Protein AF-A0A397IGQ0-F1 (afdb_monomer_lite)

Structure (mmCIF, N/CA/C/O backbone):
data_AF-A0A397IGQ0-F1
#
_entry.id   AF-A0A397IGQ0-F1
#
loop_
_atom_site.group_PDB
_atom_site.id
_atom_site.type_symbol
_atom_site.label_atom_id
_atom_site.label_alt_id
_atom_site.label_comp_id
_atom_site.label_asym_id
_atom_site.label_entity_id
_atom_site.label_seq_id
_atom_site.pdbx_PDB_ins_code
_atom_site.Cartn_x
_atom_site.Cartn_y
_atom_site.Cartn_z
_atom_site.occupancy
_atom_site.B_iso_or_equiv
_atom_site.auth_seq_id
_atom_site.auth_comp_id
_atom_site.auth_asym_id
_atom_site.auth_atom_id
_atom_site.pdbx_PDB_model_num
ATOM 1 N N . MET A 1 1 ? -8.775 13.794 2.607 1.00 84.31 1 MET A N 1
ATOM 2 C CA . MET A 1 1 ? -9.422 13.021 3.693 1.00 84.31 1 MET A CA 1
ATOM 3 C C . MET A 1 1 ? -8.383 12.802 4.778 1.00 84.31 1 MET A C 1
ATOM 5 O O . MET A 1 1 ? -7.249 12.537 4.409 1.00 84.31 1 MET A O 1
ATOM 9 N N . LYS A 1 2 ? -8.730 12.936 6.063 1.00 92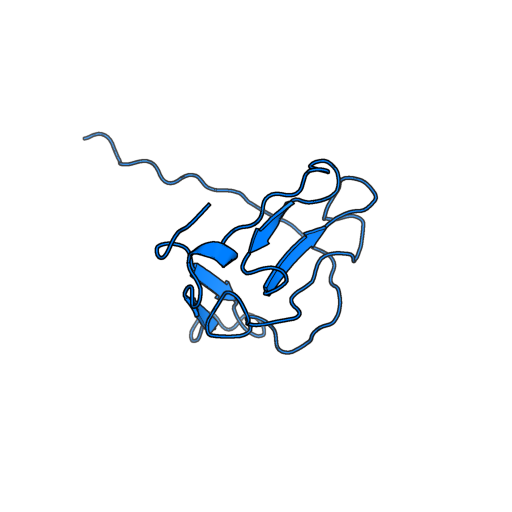.00 2 LYS A N 1
ATOM 10 C CA . LYS A 1 2 ? -7.779 12.721 7.166 1.00 92.00 2 LYS A CA 1
ATOM 11 C C . LYS A 1 2 ? -8.075 11.427 7.915 1.00 92.00 2 LYS A C 1
ATOM 13 O O . LYS A 1 2 ? -9.242 11.081 8.082 1.00 92.00 2 LYS A O 1
ATOM 18 N N . THR A 1 3 ? -7.043 10.715 8.353 1.00 94.81 3 THR A N 1
ATOM 19 C CA . THR A 1 3 ? -7.195 9.543 9.227 1.00 94.81 3 THR A CA 1
ATOM 20 C C . THR A 1 3 ? -5.908 9.258 9.990 1.00 94.81 3 THR A C 1
ATOM 22 O O . THR A 1 3 ? -4.829 9.389 9.428 1.00 94.81 3 THR A O 1
ATOM 25 N N . ASN A 1 4 ? -6.024 8.804 11.238 1.00 96.25 4 ASN A N 1
ATOM 26 C CA . ASN A 1 4 ? -4.940 8.178 12.009 1.00 96.25 4 ASN A CA 1
ATOM 27 C C . ASN A 1 4 ? -5.190 6.691 12.295 1.00 96.25 4 ASN A C 1
ATOM 29 O O . ASN A 1 4 ? -4.452 6.062 13.048 1.00 96.25 4 ASN A O 1
ATOM 33 N N . LYS A 1 5 ? -6.259 6.129 11.721 1.00 96.19 5 LYS A N 1
ATOM 34 C CA . LYS A 1 5 ? -6.641 4.723 11.911 1.00 96.19 5 LYS A CA 1
ATOM 35 C C . LYS A 1 5 ? -6.081 3.811 10.824 1.00 96.19 5 LYS A C 1
ATOM 37 O O . LYS A 1 5 ? -6.080 2.599 11.002 1.00 96.19 5 LYS A O 1
ATOM 42 N N . SER A 1 6 ? -5.614 4.390 9.719 1.00 95.06 6 SER A N 1
ATOM 43 C CA . SER A 1 6 ? -4.946 3.648 8.654 1.00 95.06 6 SER A CA 1
ATOM 44 C C . SER A 1 6 ? -3.578 3.149 9.117 1.00 95.06 6 SER A C 1
ATOM 46 O O . SER A 1 6 ? -2.895 3.788 9.919 1.00 95.06 6 SER A O 1
ATOM 48 N N . PHE A 1 7 ? -3.167 2.011 8.585 1.00 95.44 7 PHE A N 1
ATOM 49 C CA . PHE A 1 7 ? -1.823 1.474 8.712 1.00 95.44 7 PHE A CA 1
ATOM 50 C C . PHE A 1 7 ? -1.516 0.689 7.442 1.00 95.44 7 PHE A C 1
ATOM 52 O O . PHE A 1 7 ? -2.422 0.216 6.757 1.00 95.44 7 PHE A O 1
ATOM 59 N N . ILE A 1 8 ? -0.235 0.562 7.138 1.00 94.81 8 ILE A N 1
ATOM 60 C CA . ILE A 1 8 ? 0.257 -0.312 6.079 1.00 94.81 8 ILE A CA 1
ATOM 61 C C . ILE A 1 8 ? 1.268 -1.265 6.697 1.00 94.81 8 ILE A C 1
ATOM 63 O O . ILE A 1 8 ? 1.933 -0.931 7.684 1.00 94.81 8 ILE A O 1
ATOM 67 N N . PHE A 1 9 ? 1.378 -2.455 6.128 1.00 94.12 9 PHE A N 1
ATOM 68 C CA . PHE A 1 9 ? 2.361 -3.422 6.573 1.00 94.12 9 PHE A CA 1
ATOM 69 C C . PHE A 1 9 ? 2.871 -4.267 5.416 1.00 94.12 9 PHE A C 1
ATOM 71 O O . PHE A 1 9 ? 2.245 -4.342 4.359 1.00 94.12 9 PHE A O 1
ATOM 78 N N . SER A 1 10 ? 4.021 -4.893 5.623 1.00 93.00 10 SER A N 1
ATOM 79 C CA . SER A 1 10 ? 4.583 -5.863 4.692 1.00 93.00 10 SER A CA 1
ATOM 80 C C . SER A 1 10 ? 5.347 -6.950 5.430 1.00 93.00 10 SER A C 1
ATOM 82 O O . SER A 1 10 ? 5.857 -6.746 6.534 1.00 93.00 10 SER A O 1
ATOM 84 N N . PHE A 1 11 ? 5.448 -8.109 4.788 1.00 92.38 11 PHE A N 1
ATOM 85 C CA . PHE A 1 11 ? 6.314 -9.195 5.217 1.00 92.38 11 PHE A CA 1
ATOM 86 C C . PHE A 1 11 ? 7.560 -9.184 4.343 1.00 92.38 11 PHE A C 1
ATOM 88 O O . PHE A 1 11 ? 7.471 -9.297 3.119 1.00 92.38 11 PHE A O 1
ATOM 95 N N . LYS A 1 12 ? 8.726 -9.023 4.963 1.00 83.56 12 LYS A N 1
ATOM 96 C CA . LYS A 1 12 ? 9.995 -9.093 4.244 1.00 83.56 12 LYS A CA 1
ATOM 97 C C . LYS A 1 12 ? 10.283 -10.552 3.895 1.00 83.56 12 LYS A C 1
ATOM 99 O O . LYS A 1 12 ? 10.308 -11.388 4.793 1.00 83.56 12 LYS A O 1
ATOM 104 N N . ASP A 1 13 ? 10.489 -10.840 2.611 1.00 80.06 13 ASP A N 1
ATOM 105 C CA . ASP A 1 13 ? 10.898 -12.159 2.104 1.00 80.06 13 ASP A CA 1
ATOM 106 C C . ASP A 1 13 ? 10.011 -13.321 2.607 1.00 80.06 13 ASP A C 1
ATOM 108 O O . ASP A 1 13 ? 10.486 -14.420 2.875 1.00 80.06 13 ASP A O 1
ATOM 112 N N . GLY A 1 14 ? 8.709 -13.065 2.796 1.00 74.19 14 GLY A N 1
ATOM 113 C CA . GLY A 1 14 ? 7.754 -14.060 3.303 1.00 74.19 14 GLY A CA 1
ATOM 114 C C . GLY A 1 14 ? 7.878 -14.384 4.798 1.00 74.19 14 GLY A C 1
ATOM 115 O O . GLY A 1 14 ? 7.181 -15.271 5.287 1.00 74.19 14 GLY A O 1
ATOM 116 N N . ASN A 1 15 ? 8.722 -13.674 5.555 1.00 85.44 15 ASN A N 1
ATOM 117 C CA . ASN A 1 15 ? 8.840 -13.867 6.997 1.00 85.44 15 ASN A CA 1
ATOM 118 C C . ASN A 1 15 ? 7.618 -13.292 7.732 1.00 85.44 15 ASN A C 1
ATOM 120 O O . ASN A 1 15 ? 7.506 -12.081 7.935 1.00 85.44 15 ASN A O 1
ATOM 124 N N . LEU A 1 16 ? 6.727 -14.184 8.168 1.00 87.50 16 LEU A N 1
ATOM 125 C CA . LEU A 1 16 ? 5.498 -13.839 8.887 1.00 87.50 16 LEU A CA 1
ATOM 126 C C . LEU A 1 16 ? 5.726 -13.379 10.336 1.00 87.50 16 LEU A C 1
ATOM 128 O O . LEU A 1 16 ? 4.831 -12.774 10.920 1.00 87.50 16 LEU A O 1
ATOM 132 N N . GLN A 1 17 ? 6.895 -13.651 10.925 1.00 87.56 17 GLN A N 1
ATOM 133 C CA . GLN A 1 17 ? 7.145 -13.394 12.349 1.00 87.56 17 GLN A CA 1
ATOM 134 C C . GLN A 1 17 ? 7.415 -11.918 12.654 1.00 87.56 17 GLN A C 1
ATOM 136 O O . GLN A 1 17 ? 7.118 -11.459 13.750 1.00 87.56 17 GLN A O 1
ATOM 141 N N . ASN A 1 18 ? 7.951 -11.166 11.689 1.00 87.75 18 ASN A N 1
ATOM 142 C CA . ASN A 1 18 ? 8.364 -9.776 11.890 1.00 87.75 18 ASN A CA 1
ATOM 143 C C . ASN A 1 18 ? 7.852 -8.879 10.752 1.00 87.75 18 ASN A C 1
ATOM 145 O O . ASN A 1 18 ? 8.642 -8.458 9.899 1.00 87.75 18 ASN A O 1
ATOM 149 N N . PRO A 1 19 ? 6.537 -8.591 10.704 1.00 93.06 19 PRO A N 1
ATOM 150 C CA . PRO A 1 19 ? 6.006 -7.646 9.738 1.00 93.06 19 PRO A CA 1
ATOM 151 C C . PRO A 1 19 ? 6.560 -6.247 10.001 1.00 93.06 19 PR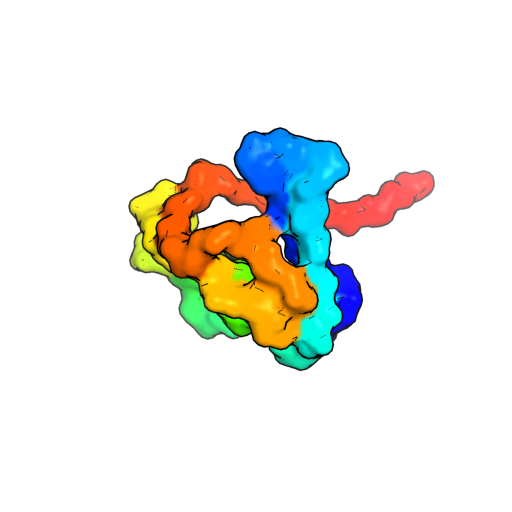O A C 1
ATOM 153 O O . PRO A 1 19 ? 6.654 -5.790 11.143 1.00 93.06 19 PRO A O 1
ATOM 156 N N . ILE A 1 20 ? 6.856 -5.521 8.927 1.00 92.56 20 ILE A N 1
ATOM 157 C CA . ILE A 1 20 ? 7.102 -4.087 9.021 1.00 92.56 20 ILE A CA 1
ATOM 158 C C . ILE A 1 20 ? 5.739 -3.422 9.154 1.00 92.56 20 ILE A C 1
ATOM 160 O O . ILE A 1 20 ? 4.993 -3.360 8.182 1.00 92.56 20 ILE A O 1
ATOM 164 N N . LEU A 1 21 ? 5.408 -2.930 10.346 1.00 94.62 21 LEU A N 1
ATOM 165 C CA . LEU A 1 21 ? 4.218 -2.115 10.572 1.00 94.62 21 LEU A CA 1
ATOM 166 C C . LEU A 1 21 ? 4.574 -0.635 10.434 1.00 94.62 21 LEU A C 1
ATOM 168 O O . LEU A 1 21 ? 5.522 -0.142 11.047 1.00 94.62 21 LEU A O 1
ATOM 172 N N . SER A 1 22 ? 3.786 0.089 9.650 1.00 95.25 22 SER A N 1
ATOM 173 C CA . SER A 1 22 ? 3.949 1.522 9.458 1.00 95.25 22 SER A CA 1
ATOM 174 C C . SER A 1 22 ? 2.620 2.220 9.713 1.00 95.25 22 SER A C 1
ATOM 176 O O . SER A 1 22 ? 1.621 1.967 9.029 1.00 95.25 22 SER A O 1
ATOM 178 N N . ARG A 1 23 ? 2.581 3.071 10.742 1.00 96.94 23 ARG A N 1
ATOM 179 C CA . ARG A 1 23 ? 1.392 3.852 11.101 1.00 96.94 23 ARG A CA 1
ATOM 180 C C . ARG A 1 23 ? 1.445 5.228 10.457 1.00 96.94 23 ARG A C 1
ATOM 182 O O . ARG A 1 23 ? 2.485 5.671 9.970 1.00 96.94 23 ARG A O 1
ATOM 189 N N . VAL A 1 24 ? 0.293 5.888 10.414 1.00 96.88 24 VAL A N 1
ATOM 190 C CA . VAL A 1 24 ? 0.182 7.239 9.865 1.00 96.88 24 VAL A CA 1
ATOM 191 C C . VAL A 1 24 ? 1.033 8.210 10.679 1.00 96.88 24 VAL A C 1
ATOM 193 O O . VAL A 1 24 ? 0.825 8.371 11.876 1.00 96.88 24 VAL A O 1
ATOM 196 N N . LYS A 1 25 ? 1.923 8.918 9.984 1.00 96.12 25 LYS A N 1
ATOM 197 C CA . LYS A 1 25 ? 2.711 10.037 10.513 1.00 96.12 25 LYS A CA 1
ATOM 198 C C . LYS A 1 25 ? 2.009 11.376 10.293 1.00 96.12 25 LYS A C 1
ATOM 200 O O . LYS A 1 25 ? 2.091 12.273 11.127 1.00 96.12 25 LYS A O 1
ATOM 205 N N . LYS A 1 26 ? 1.326 11.522 9.153 1.00 95.25 26 LYS A N 1
ATOM 206 C CA . LYS A 1 26 ? 0.615 12.745 8.764 1.00 95.25 26 LYS A CA 1
ATOM 207 C C . LYS A 1 26 ? -0.814 12.429 8.348 1.00 95.25 26 LYS A C 1
ATOM 209 O O . LYS A 1 26 ? -1.058 11.964 7.236 1.00 95.25 26 LYS A O 1
ATOM 214 N N . GLU A 1 27 ? -1.771 12.738 9.216 1.00 95.69 27 GLU A N 1
ATOM 215 C CA . GLU A 1 27 ? -3.176 12.357 9.017 1.00 95.69 27 GLU A CA 1
ATOM 216 C C . GLU A 1 27 ? -3.780 12.879 7.711 1.00 95.69 27 GLU A C 1
ATOM 218 O O . GLU A 1 27 ? -4.533 12.163 7.054 1.00 95.69 27 GLU A O 1
ATOM 223 N N . ASN A 1 28 ? -3.425 14.104 7.312 1.00 94.19 28 ASN A N 1
ATOM 224 C CA . ASN A 1 28 ? -3.933 14.745 6.094 1.00 94.19 28 ASN A CA 1
ATOM 225 C C . ASN A 1 28 ? -3.349 14.155 4.801 1.00 94.19 28 ASN A C 1
ATOM 227 O O . ASN A 1 28 ? -3.917 14.354 3.731 1.00 94.19 28 ASN A O 1
ATOM 231 N N . GLU A 1 29 ? -2.233 13.432 4.897 1.00 92.12 29 GLU A N 1
ATOM 232 C CA . GLU A 1 29 ? -1.516 12.837 3.763 1.00 92.12 29 GLU A CA 1
ATOM 233 C C . GLU A 1 29 ? -1.635 11.300 3.760 1.00 92.12 29 GLU A C 1
ATOM 235 O O . GLU A 1 29 ? -1.065 10.629 2.902 1.00 92.12 29 GLU A O 1
ATOM 240 N N . ALA A 1 30 ? -2.394 10.725 4.702 1.00 94.12 30 ALA A N 1
ATOM 241 C CA . ALA A 1 30 ? -2.505 9.282 4.896 1.00 94.12 30 ALA A CA 1
ATOM 242 C C . ALA A 1 30 ? -3.150 8.555 3.707 1.00 94.12 30 ALA A C 1
ATOM 244 O O . ALA A 1 30 ? -2.756 7.428 3.397 1.00 94.12 30 ALA A O 1
ATOM 245 N N . LEU A 1 31 ? -4.136 9.186 3.062 1.00 93.31 31 LEU A N 1
ATOM 246 C CA . LEU A 1 31 ? -4.947 8.601 1.994 1.00 93.31 31 LEU A CA 1
ATOM 247 C C . LEU A 1 31 ? -5.109 9.588 0.845 1.00 93.31 31 LEU A C 1
ATOM 249 O O . LEU A 1 31 ? -5.479 10.746 1.059 1.00 93.31 31 LEU A O 1
ATOM 253 N N . TRP A 1 32 ? -4.874 9.108 -0.374 1.00 89.69 32 TRP A N 1
ATOM 254 C CA . TRP A 1 32 ? -5.021 9.896 -1.587 1.00 89.69 32 TRP A CA 1
ATOM 255 C C . TRP A 1 32 ? -5.900 9.174 -2.601 1.00 89.69 32 TRP A C 1
ATOM 257 O O . TRP A 1 32 ? -5.787 7.967 -2.796 1.00 89.69 32 TRP A O 1
ATOM 267 N N . TYR A 1 33 ? -6.766 9.937 -3.256 1.00 87.38 33 TYR A N 1
ATOM 268 C CA . TYR A 1 33 ? -7.705 9.428 -4.245 1.00 87.38 33 TYR A CA 1
ATOM 269 C C . TYR A 1 33 ? -7.375 10.055 -5.590 1.00 87.38 33 TYR A C 1
ATOM 271 O O . TYR A 1 33 ? -7.430 11.277 -5.735 1.00 87.38 33 TYR A O 1
ATOM 279 N N . ALA A 1 34 ? -6.999 9.221 -6.554 1.00 89.12 34 ALA A N 1
ATOM 280 C CA . ALA A 1 34 ? -6.719 9.682 -7.901 1.00 89.12 34 ALA A CA 1
ATOM 281 C C . ALA A 1 34 ? -8.004 10.098 -8.621 1.00 89.12 34 ALA A C 1
ATOM 283 O O . ALA A 1 34 ? -9.063 9.501 -8.421 1.00 89.12 34 ALA A O 1
ATOM 284 N N . LEU A 1 35 ? -7.886 11.105 -9.488 1.00 91.38 35 LEU A N 1
ATOM 285 C CA . LEU A 1 35 ? -8.954 11.477 -10.418 1.00 91.38 35 LEU A CA 1
ATOM 286 C C . LEU A 1 35 ? -9.126 10.407 -11.506 1.00 91.38 35 LEU A C 1
ATOM 288 O O . LEU A 1 35 ? -10.249 10.036 -11.831 1.00 91.38 35 LEU A O 1
ATOM 292 N N . ASP A 1 36 ? -8.009 9.887 -12.020 1.00 93.38 36 ASP A N 1
ATOM 293 C CA . ASP A 1 36 ? -7.969 8.793 -12.992 1.00 93.38 36 ASP A CA 1
ATOM 294 C C . ASP A 1 36 ? -8.072 7.448 -12.256 1.00 93.38 36 ASP A C 1
ATOM 296 O O . ASP A 1 36 ? -7.069 6.848 -11.860 1.00 93.38 36 ASP A O 1
ATOM 300 N N . LYS A 1 37 ? -9.311 7.021 -11.998 1.00 90.38 37 LYS A N 1
ATOM 301 C CA . LYS A 1 37 ? -9.614 5.773 -11.279 1.00 90.38 37 LYS A CA 1
ATOM 302 C C . LYS A 1 37 ? -9.321 4.524 -12.105 1.00 90.38 37 LYS A C 1
ATOM 304 O O . LYS A 1 37 ? -9.143 3.460 -11.525 1.00 90.38 37 LYS A O 1
ATOM 309 N N . ASP A 1 38 ? -9.229 4.667 -13.423 1.00 92.06 38 ASP A N 1
ATOM 310 C CA . ASP A 1 38 ? -8.928 3.557 -14.322 1.00 92.06 38 ASP A CA 1
ATOM 311 C C . ASP A 1 38 ? -7.444 3.194 -14.259 1.00 92.06 38 ASP A C 1
ATOM 313 O O . ASP A 1 38 ? -7.074 2.053 -14.518 1.00 92.06 38 ASP A O 1
ATOM 317 N N . LYS A 1 39 ? -6.576 4.145 -13.891 1.00 94.75 39 LYS A N 1
ATOM 318 C CA . LYS A 1 39 ? -5.127 3.911 -13.791 1.00 94.75 39 LYS A CA 1
ATOM 319 C C . LYS A 1 39 ? -4.600 3.766 -12.381 1.00 94.75 39 LYS A C 1
ATOM 321 O O . LYS A 1 39 ? -3.479 3.297 -12.203 1.00 94.75 39 LYS A O 1
ATOM 326 N N . TYR A 1 40 ? -5.345 4.202 -11.376 1.00 94.00 40 TYR A N 1
ATOM 327 C CA . TYR A 1 40 ? -4.865 4.238 -10.001 1.00 94.00 40 TYR A CA 1
ATOM 328 C C . TYR A 1 40 ? -5.798 3.475 -9.073 1.00 94.00 40 TYR A C 1
ATOM 330 O O . TYR A 1 40 ? -6.993 3.744 -8.998 1.00 94.00 40 TYR A O 1
ATOM 338 N N . GLY A 1 41 ? -5.201 2.563 -8.314 1.00 91.56 41 GLY A N 1
ATOM 339 C CA . GLY A 1 41 ? -5.846 1.888 -7.202 1.00 91.56 41 GLY A CA 1
ATOM 340 C C . GLY A 1 41 ? -5.617 2.645 -5.888 1.00 91.56 41 GLY A C 1
ATOM 341 O O . GLY A 1 41 ? -5.551 3.879 -5.864 1.00 91.56 41 GLY A O 1
ATOM 342 N N . PRO A 1 42 ? -5.464 1.918 -4.770 1.00 89.12 42 PRO A N 1
ATOM 343 C CA . PRO A 1 42 ? -5.125 2.512 -3.485 1.00 89.12 42 PRO A CA 1
ATOM 344 C C . PRO A 1 42 ? -3.804 3.295 -3.517 1.00 89.12 42 PRO A C 1
ATOM 346 O O . PRO A 1 42 ? -2.774 2.807 -3.993 1.00 89.12 42 PRO A O 1
ATOM 349 N N . ARG A 1 43 ? -3.830 4.508 -2.949 1.00 92.62 43 ARG A N 1
ATOM 350 C CA . ARG A 1 43 ? -2.652 5.358 -2.752 1.00 92.62 43 ARG A CA 1
ATOM 351 C C . ARG A 1 43 ? -2.573 5.817 -1.298 1.00 92.62 43 ARG A C 1
ATOM 353 O O . ARG A 1 43 ? -3.418 6.580 -0.823 1.00 92.62 43 ARG A O 1
ATOM 360 N N . PHE A 1 44 ? -1.541 5.364 -0.595 1.00 93.81 44 PHE A N 1
ATOM 361 C CA . PHE A 1 44 ? -1.296 5.687 0.808 1.00 93.81 44 PHE A CA 1
ATOM 362 C C . PHE A 1 44 ? -0.058 6.574 0.931 1.00 93.81 44 PHE A C 1
ATOM 364 O O . PHE A 1 44 ? 0.977 6.314 0.315 1.00 93.81 44 PHE A O 1
ATOM 371 N N . GLY A 1 45 ? -0.155 7.614 1.761 1.00 89.88 45 GLY A N 1
ATOM 372 C CA . GLY A 1 45 ? 1.009 8.386 2.190 1.00 89.88 45 GLY A CA 1
ATOM 373 C C . GLY A 1 45 ? 1.685 9.191 1.083 1.00 89.88 45 GLY A C 1
ATOM 374 O O . GLY A 1 45 ? 2.909 9.274 1.066 1.00 89.88 45 GLY A O 1
ATOM 375 N N . PHE A 1 46 ? 0.915 9.736 0.141 1.00 85.25 46 PHE A N 1
ATOM 3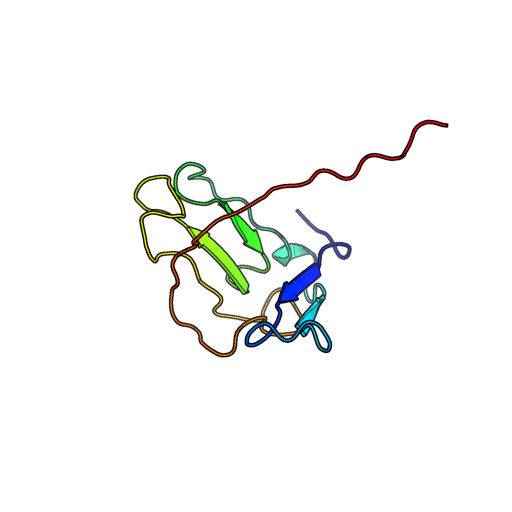76 C CA . PHE A 1 46 ? 1.414 10.281 -1.125 1.00 85.25 46 PHE A CA 1
ATOM 377 C C . PHE A 1 46 ? 2.037 9.188 -2.006 1.00 85.25 46 PHE A C 1
ATOM 379 O O . PHE A 1 46 ? 1.326 8.619 -2.819 1.00 85.25 46 PHE A O 1
ATOM 386 N N . ASP A 1 47 ? 3.304 8.821 -1.830 1.00 85.50 47 ASP A N 1
ATOM 387 C CA . ASP A 1 47 ? 3.952 7.753 -2.614 1.00 85.50 47 ASP A CA 1
ATOM 388 C C . ASP A 1 47 ? 4.515 6.622 -1.737 1.00 85.50 47 ASP A C 1
ATOM 390 O O . ASP A 1 47 ? 5.416 5.894 -2.157 1.00 85.50 47 ASP A O 1
ATOM 394 N N . VAL A 1 48 ? 4.016 6.477 -0.502 1.00 91.94 48 VAL A N 1
ATOM 395 C CA . VAL A 1 48 ? 4.442 5.392 0.401 1.00 91.94 48 VAL A CA 1
ATOM 396 C C . VAL A 1 48 ? 4.025 4.035 -0.161 1.00 91.94 48 VAL A C 1
ATOM 398 O O . VAL A 1 48 ? 4.823 3.102 -0.165 1.00 91.94 48 VAL A O 1
ATOM 401 N N . PHE A 1 49 ? 2.801 3.942 -0.680 1.00 94.50 49 PHE A N 1
ATOM 402 C CA . PHE A 1 49 ? 2.328 2.810 -1.470 1.00 94.50 49 PHE A CA 1
ATOM 403 C C . PHE A 1 49 ? 1.362 3.311 -2.537 1.00 94.50 49 PHE A C 1
ATOM 405 O O . PHE A 1 49 ? 0.396 4.009 -2.221 1.00 94.50 49 PHE A O 1
ATOM 412 N N . VAL A 1 50 ? 1.618 2.951 -3.791 1.00 94.62 50 VAL A N 1
ATOM 413 C CA . VAL A 1 50 ? 0.775 3.311 -4.932 1.00 94.62 50 VAL A CA 1
ATOM 414 C C . VAL A 1 50 ? 0.542 2.076 -5.784 1.00 94.62 50 VAL A C 1
ATOM 416 O O . VAL A 1 50 ? 1.503 1.511 -6.311 1.00 94.62 50 VAL A O 1
ATOM 419 N N . MET A 1 51 ? -0.725 1.713 -5.976 1.00 94.81 51 MET A N 1
ATOM 420 C CA . MET A 1 51 ? -1.127 0.812 -7.055 1.00 94.81 51 MET A CA 1
ATOM 421 C C . MET A 1 51 ? -1.449 1.629 -8.300 1.00 94.81 51 MET A C 1
ATOM 423 O O . MET A 1 51 ? -2.291 2.531 -8.262 1.00 94.81 51 MET A O 1
ATOM 427 N N . LYS A 1 52 ? -0.757 1.331 -9.398 1.00 95.75 52 LYS A N 1
ATOM 428 C CA . LYS A 1 52 ? -0.944 2.003 -10.684 1.00 95.75 52 LYS A CA 1
ATOM 429 C C . LYS A 1 52 ? -0.868 0.990 -11.818 1.00 95.75 52 LYS A C 1
ATOM 431 O O . LYS A 1 52 ? -0.024 0.104 -11.759 1.00 95.75 52 LYS A O 1
ATOM 436 N N . SER A 1 53 ? -1.705 1.184 -12.832 1.00 95.81 53 SER A N 1
ATOM 437 C CA . SER A 1 53 ? -1.666 0.494 -14.119 1.00 95.81 53 SER A CA 1
ATOM 438 C C . SER A 1 53 ? -1.922 1.486 -15.257 1.00 95.81 53 SER A C 1
ATOM 440 O O . SER A 1 53 ? -2.654 2.459 -15.100 1.00 95.81 53 SER A O 1
ATOM 442 N N . GLY A 1 54 ? -1.283 1.292 -16.404 1.00 95.94 54 GLY A N 1
ATOM 443 C CA . GLY A 1 54 ? -1.546 2.017 -17.645 1.00 95.94 54 GLY A CA 1
ATOM 444 C C . GLY A 1 54 ? -2.627 1.355 -18.497 1.00 95.94 54 GLY A C 1
ATOM 445 O O . GLY A 1 54 ? -3.166 2.012 -19.383 1.00 95.94 54 GLY A O 1
ATOM 446 N N . VAL A 1 55 ? -2.937 0.089 -18.211 1.00 95.75 55 VAL A N 1
ATOM 447 C CA . VAL A 1 55 ? -3.888 -0.761 -18.948 1.00 95.75 55 VAL A CA 1
ATOM 448 C C . VAL A 1 55 ? -5.109 -1.141 -18.107 1.00 95.75 55 VAL A C 1
ATOM 450 O O . VAL A 1 55 ? -5.855 -2.040 -18.474 1.00 95.75 55 VAL A O 1
ATOM 453 N N . SER A 1 56 ? -5.305 -0.462 -16.974 1.00 93.06 56 SER A N 1
ATOM 454 C CA . SER A 1 56 ? -6.420 -0.690 -16.042 1.00 93.06 56 SER A CA 1
ATOM 455 C C . SER A 1 56 ? -6.488 -2.096 -15.447 1.00 93.06 56 SER A C 1
ATOM 457 O O . SER A 1 56 ? -7.522 -2.524 -14.945 1.00 93.06 56 SER A O 1
ATOM 459 N N . ASP A 1 57 ? -5.347 -2.777 -15.435 1.00 93.06 57 ASP A N 1
ATOM 460 C CA . ASP A 1 57 ? -5.131 -4.051 -14.766 1.00 93.06 57 ASP A CA 1
ATOM 461 C C . 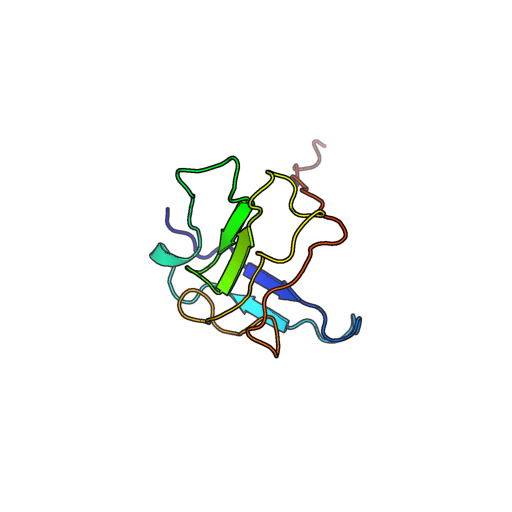ASP A 1 57 ? -3.770 -4.003 -14.059 1.00 93.06 57 ASP A C 1
ATOM 463 O O . ASP A 1 57 ? -2.717 -3.883 -14.695 1.00 93.06 57 ASP A O 1
ATOM 467 N N . PHE A 1 58 ? -3.784 -4.037 -12.723 1.00 93.19 58 PHE A N 1
ATOM 468 C CA . PHE A 1 58 ? -2.571 -3.954 -11.899 1.00 93.19 58 PHE A CA 1
ATOM 469 C C . PHE A 1 58 ? -1.656 -5.175 -12.052 1.00 93.19 58 PHE A C 1
ATOM 471 O O . PHE A 1 58 ? -0.498 -5.114 -11.632 1.00 93.19 58 PHE A O 1
ATOM 478 N N . THR A 1 59 ? -2.158 -6.256 -12.656 1.00 95.25 59 THR A N 1
ATOM 479 C CA . THR A 1 59 ? -1.416 -7.501 -12.868 1.00 95.25 59 THR A CA 1
ATOM 480 C C . THR A 1 59 ? -0.638 -7.547 -14.180 1.00 95.25 59 THR A C 1
ATOM 482 O O . THR A 1 59 ? 0.269 -8.363 -14.336 1.00 95.25 59 THR A O 1
ATOM 485 N N . GLN A 1 60 ? -0.928 -6.630 -15.106 1.00 95.25 60 GLN A N 1
ATOM 486 C CA . GLN A 1 60 ? -0.395 -6.657 -16.474 1.00 95.25 60 GLN A CA 1
ATOM 487 C C . GLN A 1 60 ? 0.799 -5.719 -16.695 1.00 95.25 60 GLN A C 1
ATOM 489 O O . GLN A 1 60 ? 1.425 -5.752 -17.754 1.00 95.25 60 GLN A O 1
ATOM 494 N N . ASP A 1 61 ? 1.146 -4.874 -15.719 1.00 95.06 61 ASP A N 1
ATOM 495 C CA . ASP A 1 61 ? 2.294 -3.974 -15.826 1.00 95.06 61 ASP A CA 1
ATOM 496 C C . ASP A 1 61 ? 3.084 -3.799 -14.517 1.00 95.06 61 ASP A C 1
ATOM 498 O O . ASP A 1 61 ? 2.815 -4.419 -13.489 1.00 95.06 61 ASP A O 1
ATOM 502 N N . LYS A 1 62 ? 4.150 -2.991 -14.588 1.00 95.69 62 LYS A N 1
ATOM 503 C CA . LYS A 1 62 ? 5.084 -2.719 -13.485 1.00 95.69 62 LYS A CA 1
ATOM 504 C C . LYS A 1 62 ? 5.086 -1.236 -13.135 1.00 95.69 62 LYS A C 1
ATOM 506 O O . LYS A 1 62 ? 6.134 -0.587 -13.187 1.00 95.69 62 LYS A O 1
ATOM 511 N N . LEU A 1 63 ? 3.914 -0.666 -12.852 1.00 96.12 63 LEU A N 1
ATOM 512 C CA . LEU A 1 63 ? 3.781 0.753 -12.497 1.00 96.12 63 LEU A CA 1
ATOM 513 C C . LEU A 1 63 ? 3.534 1.019 -11.006 1.00 96.12 63 LEU A C 1
ATOM 515 O O . LEU A 1 63 ? 3.666 2.173 -10.582 1.00 96.12 63 LEU A O 1
ATOM 519 N N . SER A 1 64 ? 3.254 -0.016 -10.211 1.00 95.31 64 SER A N 1
ATOM 520 C CA . SER A 1 64 ? 3.087 0.098 -8.756 1.00 95.31 64 SER A CA 1
ATOM 521 C C . SER A 1 64 ? 4.422 0.370 -8.054 1.00 95.31 64 SER A C 1
ATOM 523 O O . SER A 1 64 ? 5.480 -0.016 -8.552 1.00 95.31 64 SER A O 1
ATOM 525 N N . GLN A 1 65 ? 4.405 1.091 -6.929 1.00 94.19 65 GLN A N 1
ATOM 526 C CA . GLN A 1 65 ? 5.635 1.571 -6.277 1.00 94.19 65 GLN A CA 1
ATOM 527 C C . GLN A 1 65 ? 5.468 1.871 -4.778 1.00 94.19 65 GLN A C 1
ATOM 529 O O . GLN A 1 65 ? 4.379 2.222 -4.321 1.00 94.19 65 GLN A O 1
ATOM 534 N N . CYS A 1 66 ? 6.590 1.826 -4.051 1.00 93.31 66 CYS A N 1
ATOM 535 C CA . CYS A 1 66 ? 6.753 2.345 -2.689 1.00 93.31 66 CYS A CA 1
ATOM 536 C C . CYS A 1 66 ? 8.015 3.219 -2.671 1.00 93.31 66 CYS A C 1
ATOM 538 O O . CYS A 1 66 ? 9.102 2.681 -2.844 1.00 93.31 66 CYS A O 1
ATOM 540 N N . LYS A 1 67 ? 7.896 4.546 -2.538 1.00 88.56 67 LYS A N 1
ATOM 541 C CA . LYS A 1 67 ? 9.024 5.477 -2.778 1.00 88.56 67 LYS A CA 1
ATOM 542 C C . LYS A 1 67 ? 9.416 6.369 -1.611 1.00 88.56 67 LYS A C 1
ATOM 544 O O . LYS A 1 67 ? 10.465 7.004 -1.662 1.00 88.56 67 LYS A O 1
ATOM 549 N N . THR A 1 68 ? 8.549 6.525 -0.622 1.00 86.25 68 THR A N 1
ATOM 550 C CA . THR A 1 68 ? 8.744 7.517 0.438 1.00 86.25 68 THR A CA 1
ATOM 551 C C . THR A 1 68 ? 8.116 7.058 1.751 1.00 86.25 68 THR A C 1
ATOM 553 O O . THR A 1 68 ? 7.420 6.048 1.791 1.00 86.25 68 THR A O 1
ATOM 556 N N . ASN A 1 69 ? 8.345 7.821 2.819 1.00 82.88 69 ASN A N 1
ATOM 557 C CA . ASN A 1 69 ? 7.758 7.690 4.153 1.00 82.88 69 ASN A CA 1
ATOM 558 C C . ASN A 1 69 ? 7.185 9.035 4.655 1.00 82.88 69 ASN A C 1
ATOM 560 O O . ASN A 1 69 ? 7.175 9.327 5.849 1.00 82.88 69 ASN A O 1
ATOM 564 N N . ILE A 1 70 ? 6.734 9.915 3.752 1.00 88.19 70 ILE A N 1
ATOM 565 C CA . ILE A 1 70 ? 6.201 11.224 4.166 1.00 88.19 70 ILE A CA 1
ATOM 566 C C . ILE A 1 70 ? 4.912 11.059 4.992 1.00 88.19 70 ILE A C 1
ATOM 568 O O . ILE A 1 70 ? 4.767 11.698 6.037 1.00 88.19 70 ILE A O 1
ATOM 572 N N . GLY A 1 71 ? 3.983 10.211 4.536 1.00 93.25 71 GLY A N 1
ATOM 573 C CA . GLY A 1 71 ? 2.683 10.030 5.192 1.00 93.25 71 GLY A CA 1
ATOM 574 C C . GLY A 1 71 ? 2.646 8.971 6.299 1.00 93.25 71 GLY A C 1
ATOM 575 O O . GLY A 1 71 ? 1.727 8.993 7.117 1.00 93.25 71 GLY A O 1
ATOM 576 N N . TYR A 1 72 ? 3.632 8.073 6.349 1.00 95.81 72 TYR A N 1
ATOM 577 C CA . TYR A 1 72 ? 3.706 6.949 7.291 1.00 95.81 72 TYR A CA 1
ATOM 578 C C . TYR A 1 72 ? 5.112 6.821 7.883 1.00 95.81 72 TYR A C 1
ATOM 580 O O . TYR A 1 72 ? 6.079 7.222 7.251 1.00 95.81 72 TYR A O 1
ATOM 588 N N . GLU A 1 73 ? 5.234 6.275 9.089 1.00 95.19 73 GLU A N 1
ATOM 589 C CA . GLU A 1 73 ? 6.484 6.257 9.870 1.00 95.19 73 GLU A CA 1
ATOM 590 C C . GLU A 1 73 ? 7.640 5.515 9.172 1.00 95.19 73 GLU A C 1
ATOM 592 O O . GLU A 1 73 ? 8.756 6.031 9.077 1.00 95.19 73 GLU A O 1
ATOM 597 N N . ASN A 1 74 ? 7.354 4.328 8.637 1.00 92.69 74 ASN A N 1
ATOM 598 C CA . ASN A 1 74 ? 8.324 3.376 8.096 1.00 92.69 74 ASN A CA 1
ATOM 599 C C . ASN A 1 74 ? 8.092 3.087 6.605 1.00 92.69 74 ASN A C 1
ATOM 601 O O . ASN A 1 74 ? 6.954 3.069 6.125 1.00 92.69 74 ASN A O 1
ATOM 605 N N . HIS A 1 75 ? 9.172 2.775 5.885 1.00 91.62 75 HIS A N 1
ATOM 606 C CA . HIS A 1 75 ? 9.082 2.182 4.550 1.00 91.62 75 HIS A CA 1
ATOM 607 C C . HIS A 1 75 ? 8.644 0.720 4.665 1.00 91.62 75 HIS A C 1
ATOM 609 O O . HIS A 1 75 ? 9.199 -0.024 5.465 1.00 91.62 75 HIS A O 1
ATOM 615 N N . ILE A 1 76 ? 7.697 0.291 3.830 1.00 91.56 76 ILE A N 1
ATOM 616 C CA . ILE A 1 76 ? 7.249 -1.113 3.771 1.00 91.56 76 ILE A CA 1
ATOM 617 C C . ILE A 1 76 ? 8.032 -1.956 2.751 1.00 91.56 76 ILE A C 1
ATOM 619 O O . ILE A 1 76 ? 7.775 -3.145 2.589 1.00 91.56 76 ILE A O 1
ATOM 623 N N . ARG A 1 77 ? 8.989 -1.359 2.038 1.00 90.94 77 ARG A N 1
ATOM 624 C CA . ARG A 1 77 ? 9.903 -2.050 1.122 1.00 90.94 77 ARG A CA 1
ATOM 625 C C . ARG A 1 77 ? 11.317 -1.519 1.295 1.00 90.94 77 ARG A C 1
ATOM 627 O O . ARG A 1 77 ? 11.507 -0.367 1.667 1.00 90.94 77 ARG A O 1
ATOM 634 N N . THR A 1 78 ? 12.294 -2.365 0.989 1.00 87.62 78 THR A N 1
ATOM 635 C CA . THR A 1 78 ? 13.722 -2.016 0.986 1.00 87.62 78 THR A CA 1
ATOM 636 C C . THR A 1 78 ? 14.160 -1.293 -0.290 1.00 87.62 78 THR A C 1
ATOM 638 O O . THR A 1 78 ? 15.167 -0.594 -0.273 1.00 87.62 78 THR A O 1
ATOM 641 N N . THR A 1 79 ? 13.414 -1.448 -1.387 1.00 89.94 79 THR A N 1
ATOM 642 C CA . THR A 1 79 ? 13.716 -0.871 -2.706 1.00 89.94 79 THR A CA 1
ATOM 643 C C . THR A 1 79 ? 12.672 0.168 -3.105 1.00 89.94 79 THR A C 1
ATOM 645 O O . THR A 1 79 ? 11.483 -0.042 -2.854 1.00 89.94 79 THR A O 1
ATOM 648 N N . ASN A 1 80 ? 13.088 1.191 -3.854 1.00 90.50 80 ASN A N 1
ATOM 649 C CA . ASN A 1 80 ? 12.190 2.190 -4.456 1.00 90.50 80 ASN A CA 1
ATOM 650 C C . ASN A 1 80 ? 11.729 1.832 -5.882 1.00 90.50 80 ASN A C 1
ATOM 652 O O . ASN A 1 80 ? 11.031 2.619 -6.532 1.00 90.50 80 ASN A O 1
ATOM 656 N N . ASP A 1 81 ? 12.139 0.663 -6.376 1.00 93.44 81 ASP A N 1
ATOM 657 C CA . ASP A 1 81 ? 11.809 0.189 -7.713 1.00 93.44 81 ASP A CA 1
ATOM 658 C C . ASP A 1 81 ? 10.313 -0.058 -7.877 1.00 93.44 81 ASP A C 1
ATOM 660 O O . ASP A 1 81 ? 9.589 -0.407 -6.935 1.00 93.44 81 ASP A O 1
ATOM 664 N N . ARG A 1 82 ? 9.852 0.100 -9.117 1.00 94.94 82 ARG A N 1
ATOM 665 C CA . ARG A 1 82 ? 8.493 -0.282 -9.477 1.00 94.94 82 ARG A CA 1
ATOM 666 C C . ARG A 1 82 ? 8.347 -1.798 -9.484 1.00 94.94 82 ARG A C 1
ATOM 668 O O . ARG A 1 82 ? 9.305 -2.529 -9.732 1.00 94.94 82 ARG A O 1
ATOM 675 N N . PHE A 1 83 ?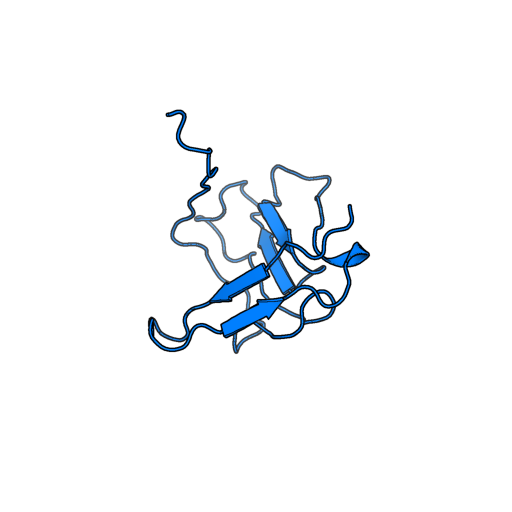 7.131 -2.267 -9.253 1.00 93.31 83 PHE A N 1
ATOM 676 C CA . PHE A 1 83 ? 6.818 -3.687 -9.201 1.00 93.31 83 PHE A CA 1
ATOM 677 C C . PHE A 1 83 ? 5.488 -4.002 -9.879 1.00 93.31 83 PHE A C 1
ATOM 679 O O . PHE A 1 83 ? 4.610 -3.144 -9.980 1.00 93.31 83 PHE A O 1
ATOM 686 N N . SER A 1 84 ? 5.372 -5.243 -10.347 1.00 91.38 84 SER A N 1
ATOM 687 C CA . SER A 1 84 ? 4.106 -5.847 -10.757 1.00 91.38 84 SER A CA 1
ATOM 688 C C . SER A 1 84 ? 3.373 -6.379 -9.536 1.00 91.38 84 SER A C 1
ATOM 690 O O . SER A 1 84 ? 3.999 -6.856 -8.586 1.00 91.38 84 SER A O 1
ATOM 692 N N . VAL A 1 85 ? 2.050 -6.314 -9.577 1.00 94.38 85 VAL A N 1
ATOM 693 C CA . VAL A 1 85 ? 1.182 -6.996 -8.620 1.00 94.38 85 VAL A CA 1
ATOM 694 C C . VAL A 1 85 ? 0.843 -8.353 -9.223 1.00 94.38 85 VAL A C 1
ATOM 696 O O . VAL A 1 85 ? 0.424 -8.410 -10.366 1.00 94.38 85 VAL A O 1
ATOM 699 N N . THR A 1 86 ? 1.060 -9.452 -8.509 1.00 95.50 86 THR A N 1
ATOM 700 C CA . THR A 1 86 ? 0.658 -10.774 -9.025 1.00 95.50 86 THR A CA 1
ATOM 701 C C . THR A 1 86 ? -0.829 -11.018 -8.799 1.00 95.50 86 THR A C 1
ATOM 703 O O . THR A 1 86 ? -1.498 -11.572 -9.660 1.00 95.50 86 THR A O 1
ATOM 706 N N . ASP A 1 87 ? -1.329 -10.588 -7.641 1.00 95.81 87 ASP A N 1
ATOM 707 C CA . ASP A 1 87 ? -2.716 -10.738 -7.218 1.00 95.81 87 ASP A CA 1
ATOM 708 C C . ASP A 1 87 ? -3.062 -9.643 -6.193 1.00 95.81 87 ASP A C 1
ATOM 710 O O . ASP A 1 87 ? -2.161 -9.085 -5.550 1.00 95.81 87 ASP A O 1
ATOM 714 N N . TYR A 1 88 ? -4.344 -9.298 -6.065 1.00 93.69 88 TYR A N 1
ATOM 715 C CA . TYR A 1 88 ? -4.821 -8.367 -5.048 1.00 93.69 88 TYR A CA 1
ATOM 716 C C . TYR A 1 88 ? -6.237 -8.713 -4.584 1.00 93.69 88 TYR A C 1
ATOM 718 O O . TYR A 1 88 ? -7.130 -8.997 -5.378 1.00 93.69 88 TYR A O 1
ATOM 726 N N . GLU A 1 89 ? -6.469 -8.561 -3.283 1.00 95.19 89 GLU A N 1
ATOM 727 C CA . GLU A 1 89 ? -7.760 -8.823 -2.652 1.00 95.19 89 GLU A CA 1
ATOM 728 C C . GLU A 1 89 ? -8.204 -7.613 -1.822 1.00 95.19 89 GLU A C 1
ATOM 730 O O . GLU A 1 89 ? -7.390 -6.907 -1.217 1.00 95.19 89 GLU A O 1
ATOM 735 N N . VAL A 1 90 ? -9.515 -7.362 -1.776 1.00 92.69 90 VAL A N 1
ATOM 736 C CA . VAL A 1 90 ? -10.107 -6.276 -0.984 1.00 92.69 90 VAL A CA 1
ATOM 737 C C . VAL A 1 90 ? -11.177 -6.846 -0.069 1.00 92.69 90 VAL A C 1
ATOM 739 O O . VAL A 1 90 ? -12.210 -7.337 -0.518 1.00 92.69 90 VAL A O 1
ATOM 742 N N . PHE A 1 91 ? -10.952 -6.716 1.236 1.00 94.75 91 PHE A N 1
ATOM 743 C CA . PHE A 1 91 ? -11.859 -7.219 2.260 1.00 94.75 91 PHE A CA 1
ATOM 744 C C . PHE A 1 91 ? -12.562 -6.078 2.991 1.00 94.75 91 PHE A C 1
ATOM 746 O O . PHE A 1 91 ? -11.951 -5.072 3.357 1.00 94.75 91 PHE A O 1
ATOM 753 N N . LYS A 1 92 ? -13.855 -6.266 3.274 1.00 94.88 92 LYS A N 1
ATOM 754 C CA . LYS A 1 92 ? -14.627 -5.406 4.174 1.00 94.88 92 LYS A CA 1
ATOM 755 C C . LYS A 1 92 ? -14.991 -6.194 5.425 1.00 94.88 92 LYS A C 1
ATOM 757 O O . LYS A 1 92 ? -15.776 -7.134 5.365 1.00 94.88 92 LYS A O 1
ATOM 762 N N . VAL A 1 93 ? -14.457 -5.773 6.566 1.00 92.69 93 VAL A N 1
ATOM 763 C CA . VAL A 1 93 ? -14.811 -6.364 7.860 1.00 92.69 93 VAL A CA 1
ATOM 764 C C . VAL A 1 93 ? -16.188 -5.853 8.280 1.00 92.69 93 VAL A C 1
ATOM 766 O O . VAL A 1 93 ? -16.410 -4.644 8.372 1.00 92.69 93 VAL A O 1
ATOM 769 N N . VAL A 1 94 ? -17.114 -6.773 8.543 1.00 94.56 94 VAL A N 1
ATOM 770 C CA . VAL A 1 94 ? -18.442 -6.475 9.091 1.00 94.56 94 VAL A CA 1
ATOM 771 C C . VAL A 1 94 ? -18.531 -7.008 10.515 1.00 94.56 94 VAL A C 1
ATOM 773 O O . VAL A 1 94 ? -17.956 -8.049 10.834 1.00 94.56 94 VA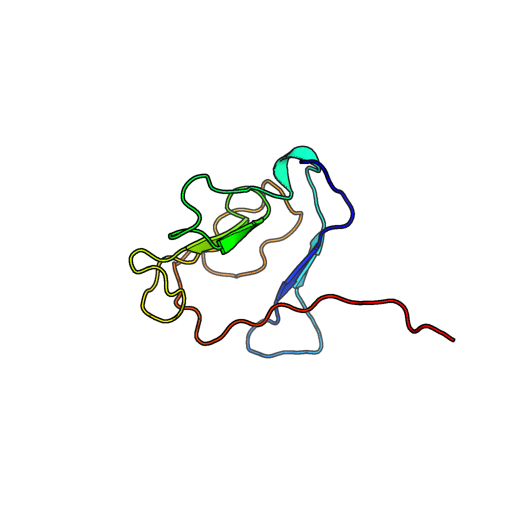L A O 1
ATOM 776 N N . LYS A 1 95 ? -19.229 -6.289 11.399 1.00 93.62 95 LYS A N 1
ATOM 777 C CA . LYS A 1 95 ? -19.519 -6.828 12.731 1.00 93.62 95 LYS A CA 1
ATOM 778 C C . LYS A 1 95 ? -20.404 -8.056 12.567 1.00 93.62 95 LYS A C 1
ATOM 780 O O . LYS A 1 95 ? -21.361 -8.020 11.798 1.00 93.62 95 LYS A O 1
ATOM 785 N N . LYS A 1 96 ? -20.094 -9.120 13.305 1.00 91.12 96 LYS A N 1
ATOM 786 C CA . LYS A 1 96 ? -20.989 -10.267 13.408 1.00 91.12 96 LYS A CA 1
ATOM 787 C C . LYS A 1 96 ? -22.271 -9.792 14.094 1.00 91.12 96 LYS A C 1
ATOM 789 O O . LYS A 1 96 ? -22.208 -9.334 15.234 1.00 91.12 96 LYS A O 1
ATOM 794 N N . SER A 1 97 ? -23.394 -9.844 13.385 1.00 82.81 97 SER A N 1
ATOM 795 C CA . SER A 1 97 ? -24.705 -9.725 14.020 1.00 82.81 97 SER A CA 1
ATOM 796 C C . SER A 1 97 ? -24.883 -10.948 14.914 1.00 82.81 97 SER A C 1
ATOM 798 O O . SER A 1 97 ? -24.624 -12.068 14.466 1.00 82.81 97 SER A O 1
ATOM 800 N N . ILE A 1 98 ? -25.199 -10.706 16.184 1.00 74.75 98 ILE A N 1
ATOM 801 C CA . ILE A 1 98 ? -25.507 -11.754 17.163 1.00 74.75 98 ILE A CA 1
ATOM 802 C C . ILE A 1 98 ? -26.895 -12.301 16.854 1.00 74.75 98 ILE A C 1
ATOM 804 O O . ILE A 1 98 ? -27.779 -11.464 16.560 1.00 74.75 98 ILE A O 1
#

pLDDT: mean 92.02, std 4.37, range [74.19, 96.94]

Secondary structure (DSSP, 8-state):
---SS-EEEE-GGG-TTS-EEEEBS-GGGSEE--S-TTTEEEEETTTTEEEE-SSS-TTS-S-BB----SSBSS-S-S----B--S--------PPP-

Radius of gyration: 14.25 Å; chains: 1; bounding box: 39×29×36 Å

Foldseek 3Di:
DFDQPDKDWADDPPNPPDIDIKTFPGRVQQWDDDPPPLFWDTDGNNQQWTQGDPRSDLQPDFATFGADQNGIDDRNDPDGGTGGDNDDDDDDDDDDDD

Sequence (98 aa):
MKTNKSFIFSFKDGNLQNPILSRVKKENEALWYALDKDKYGPRFGFDVFVMKSGVSDFTQDKLSQCKTNIGYENHIRTTNDRFSVTDYEVFKVVKKSI

Organism: NCBI:txid1348612